Protein AF-A0A485C1E2-F1 (afdb_monomer)

Secondary structure (DSSP, 8-state):
---TT--HHHHHHHTT--HHHHHHHHHHTTS-HHHHTTSS-GGG--HHHHHHHHHHHHHHHHTT--HHHHHHHHHHHHHHHHTS---

Nearest PDB structures (foldseek):
  3w2a-assembly1_A  TM=7.204E-01  e=6.604E-04  Shigella flexneri 2a
  2ntz-assembly1_A  TM=7.332E-01  e=1.464E-03  Punavirus P1
  1zx4-assembly1_A  TM=7.429E-01  e=3.448E-03  Punavirus P1
  1zx4-assembly1_B  TM=6.856E-01  e=1.801E-02  Punavirus P1
  3mkw-assembly1_B  TM=4.345E-01  e=3.124E-02  Escherichia coli K-12

Mean predicted aligned error: 7.85 Å

Foldseek 3Di:
DPPPPDDLVNVCVVVVHDSLVSLQVVLQVLADPLLCVLDPDNVPDHNVNSVVRNVVVVVCVVVVHDPVVVSVVSSVVCCVVVVPDDD

Sequence (87 aa):
MYGKNMTKEEIARAENISKAKVTRAFQAAAVPDEMIAVFPVASDLALPDYQLLLQISEDANAKNVPIGDLVDTVRERIAETGGAKGG

pLDDT: mean 84.02, std 13.71, range [34.81, 95.81]

Solvent-accessible surface area (backbone atoms only — not comparable to full-atom values): 5271 Å² total; per-residue (Å²): 128,88,58,101,82,66,50,61,66,54,49,14,63,75,69,76,42,54,51,67,56,44,51,40,54,57,41,51,73,68,30,61,64,69,64,53,64,72,45,96,53,69,84,77,57,51,65,68,51,37,53,50,51,34,51,50,52,51,53,31,53,77,68,72,43,59,66,64,64,55,44,50,56,50,50,51,52,49,52,68,67,62,68,80,80,86,128

Organism: Kluyvera cryocrescens (NCBI:txid580)

Structure (mmCIF, N/CA/C/O backbone):
data_AF-A0A485C1E2-F1
#
_entry.id   AF-A0A485C1E2-F1
#
loop_
_atom_site.group_PDB
_atom_site.id
_atom_site.type_symbol
_atom_site.label_atom_id
_atom_site.label_alt_id
_atom_site.label_comp_id
_atom_site.label_asym_id
_atom_site.label_entity_id
_atom_site.label_seq_id
_atom_site.pdbx_PDB_ins_code
_atom_site.Cartn_x
_atom_site.Cartn_y
_atom_site.Cartn_z
_atom_site.occupancy
_atom_site.B_iso_or_equiv
_atom_site.auth_seq_id
_atom_site.auth_comp_id
_atom_site.auth_asym_id
_atom_site.auth_atom_id
_atom_site.pdbx_PDB_model_num
ATOM 1 N N . MET A 1 1 ? 11.875 -20.855 0.907 1.00 51.84 1 MET A N 1
ATOM 2 C CA . MET A 1 1 ? 11.890 -19.569 1.637 1.00 51.84 1 MET A CA 1
ATOM 3 C C . MET A 1 1 ? 13.298 -19.010 1.569 1.00 51.84 1 MET A C 1
ATOM 5 O O . MET A 1 1 ? 14.197 -19.653 2.098 1.00 51.84 1 MET A O 1
ATOM 9 N N . TYR A 1 2 ? 13.506 -17.899 0.856 1.00 53.19 2 TYR A N 1
ATOM 10 C CA . TYR A 1 2 ? 14.815 -17.247 0.746 1.00 53.19 2 TYR A CA 1
ATOM 11 C C . TYR A 1 2 ? 15.332 -16.929 2.149 1.00 53.19 2 TYR A C 1
ATOM 13 O O . TYR A 1 2 ? 14.668 -16.234 2.916 1.00 53.19 2 TYR A O 1
ATOM 21 N N . GLY A 1 3 ? 16.462 -17.534 2.520 1.00 47.69 3 GLY A N 1
ATOM 22 C CA . GLY A 1 3 ? 17.042 -17.366 3.847 1.00 47.69 3 GLY A CA 1
ATOM 23 C C . GLY A 1 3 ? 17.351 -15.894 4.107 1.00 47.69 3 GLY A C 1
ATOM 24 O O . GLY A 1 3 ? 17.707 -15.170 3.179 1.00 47.69 3 GLY A O 1
ATOM 25 N N . LYS A 1 4 ? 17.254 -15.479 5.376 1.00 58.44 4 LYS A N 1
ATOM 26 C CA . LYS A 1 4 ? 17.520 -14.128 5.921 1.00 58.44 4 LYS A CA 1
ATOM 27 C C . LYS A 1 4 ? 18.843 -13.453 5.484 1.00 58.44 4 LYS A C 1
ATOM 29 O O . LYS A 1 4 ? 19.090 -12.324 5.887 1.00 58.44 4 LYS A O 1
ATOM 34 N N . ASN A 1 5 ? 19.659 -14.103 4.653 1.00 63.62 5 ASN A N 1
ATOM 35 C CA . ASN A 1 5 ? 20.981 -13.664 4.219 1.00 63.62 5 ASN A CA 1
ATOM 36 C C . ASN A 1 5 ? 21.118 -13.489 2.692 1.00 63.62 5 ASN A C 1
ATOM 38 O O . ASN A 1 5 ? 22.225 -13.228 2.237 1.00 63.62 5 ASN A O 1
ATOM 42 N N . MET A 1 6 ? 20.052 -13.640 1.894 1.00 70.62 6 MET A N 1
ATOM 43 C CA . MET A 1 6 ? 20.131 -13.365 0.451 1.00 70.62 6 MET A CA 1
ATOM 44 C C . MET A 1 6 ? 19.832 -11.894 0.154 1.00 70.62 6 MET A C 1
ATOM 46 O O . MET A 1 6 ? 18.768 -11.371 0.492 1.00 70.62 6 MET A O 1
ATOM 50 N N . THR A 1 7 ? 20.767 -11.228 -0.514 1.00 79.31 7 THR A N 1
ATOM 51 C CA . THR A 1 7 ? 20.596 -9.866 -1.029 1.00 79.31 7 THR A CA 1
ATOM 52 C C . THR A 1 7 ? 19.547 -9.826 -2.144 1.00 79.31 7 THR A C 1
ATOM 54 O O . THR A 1 7 ? 19.276 -10.823 -2.821 1.00 79.31 7 THR A O 1
ATOM 57 N N . LYS A 1 8 ? 18.964 -8.645 -2.390 1.00 77.69 8 LYS A N 1
ATOM 58 C CA . LYS A 1 8 ? 17.999 -8.447 -3.487 1.00 77.69 8 LYS A CA 1
ATOM 59 C C . LYS A 1 8 ? 18.609 -8.817 -4.849 1.00 77.69 8 LYS A C 1
ATOM 61 O O . LYS A 1 8 ? 17.893 -9.323 -5.710 1.00 77.69 8 LYS A O 1
ATOM 66 N N . GLU A 1 9 ? 19.914 -8.604 -5.039 1.00 76.12 9 GLU A N 1
ATOM 67 C CA . GLU A 1 9 ? 20.667 -9.062 -6.213 1.00 76.12 9 GLU A CA 1
ATOM 68 C C . GLU A 1 9 ? 20.735 -10.589 -6.343 1.00 76.12 9 GLU A C 1
ATOM 70 O O . GLU A 1 9 ? 20.604 -11.118 -7.445 1.00 76.12 9 GLU A O 1
ATOM 75 N N . GLU A 1 10 ? 20.958 -11.317 -5.251 1.00 80.31 10 GLU A N 1
ATOM 76 C CA . GLU A 1 10 ? 21.022 -12.784 -5.281 1.00 80.31 10 GLU A CA 1
ATOM 77 C C . GLU A 1 10 ? 19.663 -13.403 -5.584 1.00 80.31 10 GLU A C 1
ATOM 79 O O . GLU A 1 10 ? 19.592 -14.334 -6.381 1.00 80.31 10 GLU A O 1
ATOM 84 N N . ILE A 1 11 ? 18.590 -12.834 -5.036 1.00 80.69 11 ILE A N 1
ATOM 85 C CA . ILE A 1 11 ? 17.217 -13.266 -5.323 1.00 80.69 11 ILE A CA 1
ATOM 86 C C . ILE A 1 11 ? 16.862 -12.981 -6.784 1.00 80.69 11 ILE A C 1
ATOM 88 O O . ILE A 1 11 ? 16.343 -13.856 -7.464 1.00 80.69 11 ILE A O 1
ATOM 92 N N . ALA A 1 12 ? 17.205 -11.796 -7.297 1.00 83.94 12 ALA A N 1
ATOM 93 C CA . ALA A 1 12 ? 16.991 -11.441 -8.700 1.00 83.94 12 ALA A CA 1
ATOM 94 C C . ALA A 1 12 ? 17.648 -12.449 -9.656 1.00 83.94 12 ALA A C 1
ATOM 96 O O . ALA A 1 12 ? 17.028 -12.900 -10.619 1.00 83.94 12 ALA A O 1
ATOM 97 N N . ARG A 1 13 ? 18.896 -12.834 -9.359 1.00 79.62 13 ARG A N 1
ATOM 98 C CA . ARG A 1 13 ? 19.643 -13.827 -10.142 1.00 79.62 13 ARG A CA 1
ATOM 99 C C . ARG A 1 13 ? 19.059 -15.234 -10.014 1.00 79.62 13 ARG A C 1
ATOM 101 O O . ARG A 1 13 ? 18.954 -15.911 -11.028 1.00 79.62 13 ARG A O 1
ATOM 108 N N . ALA A 1 14 ? 18.687 -15.659 -8.806 1.00 81.81 14 ALA A N 1
ATOM 109 C CA . ALA A 1 14 ? 18.122 -16.987 -8.562 1.00 81.81 14 ALA A CA 1
ATOM 110 C C . ALA A 1 14 ? 16.762 -17.178 -9.253 1.00 81.81 14 ALA A C 1
ATOM 112 O O . ALA A 1 14 ? 16.515 -18.221 -9.848 1.00 81.81 14 ALA A O 1
ATOM 113 N N . GLU A 1 15 ? 15.924 -16.144 -9.227 1.00 80.56 15 GLU A N 1
ATOM 114 C CA . GLU A 1 15 ? 14.554 -16.175 -9.748 1.00 80.56 15 GLU A CA 1
ATOM 115 C C . GLU A 1 15 ? 14.444 -15.709 -11.207 1.00 80.56 15 GLU A C 1
ATOM 117 O O . GLU A 1 15 ? 13.349 -15.651 -11.762 1.00 80.56 15 GLU A O 1
ATOM 122 N N . ASN A 1 16 ? 15.566 -15.343 -11.839 1.00 83.69 16 ASN A N 1
ATOM 123 C CA . ASN A 1 16 ? 15.612 -14.764 -13.185 1.00 83.69 16 ASN A CA 1
ATOM 124 C C . ASN A 1 16 ? 14.652 -13.562 -13.366 1.00 83.69 16 ASN A C 1
ATOM 126 O O . ASN A 1 16 ? 14.005 -13.381 -14.401 1.00 83.69 16 ASN A O 1
ATOM 130 N N . ILE A 1 17 ? 14.550 -12.723 -12.336 1.00 85.12 17 ILE A N 1
ATOM 131 C CA . ILE A 1 17 ? 13.726 -11.509 -12.312 1.00 85.12 17 ILE A CA 1
ATOM 132 C C . ILE A 1 17 ? 14.608 -10.290 -12.065 1.00 85.12 17 ILE A C 1
ATOM 134 O O . ILE A 1 17 ? 15.659 -10.366 -11.440 1.00 85.12 17 ILE A O 1
ATOM 138 N N . SER A 1 18 ? 14.185 -9.118 -12.537 1.00 85.06 18 SER A N 1
ATOM 139 C CA . SER A 1 18 ? 14.972 -7.903 -12.328 1.00 85.06 18 SER A CA 1
ATOM 140 C C . SER A 1 18 ? 15.009 -7.500 -10.848 1.00 85.06 18 SER A C 1
ATOM 142 O O . SER A 1 18 ? 14.027 -7.649 -10.117 1.00 85.06 18 SER A O 1
ATOM 144 N N . LYS A 1 19 ? 16.113 -6.879 -10.413 1.00 83.06 19 LYS A N 1
ATOM 145 C CA . LYS A 1 19 ? 16.246 -6.289 -9.065 1.00 83.06 19 LYS A CA 1
ATOM 146 C C . LYS A 1 19 ? 15.088 -5.338 -8.722 1.00 83.06 19 LYS A C 1
ATOM 148 O O . LYS A 1 19 ? 14.659 -5.271 -7.570 1.00 83.06 19 LYS A O 1
ATOM 153 N N . ALA A 1 20 ? 14.560 -4.625 -9.719 1.00 83.25 20 ALA A N 1
ATOM 154 C CA . ALA A 1 20 ? 13.396 -3.756 -9.564 1.00 83.25 20 ALA A CA 1
ATOM 155 C C . ALA A 1 20 ? 12.126 -4.544 -9.193 1.00 83.25 20 ALA A C 1
ATOM 157 O O . ALA A 1 20 ? 11.426 -4.152 -8.262 1.00 83.25 20 ALA A O 1
ATOM 158 N N . LYS A 1 21 ? 11.869 -5.689 -9.845 1.00 82.69 21 LYS A N 1
ATOM 159 C CA . LYS A 1 21 ? 10.753 -6.585 -9.494 1.00 82.69 21 LYS A CA 1
ATOM 160 C C . LYS A 1 21 ? 10.907 -7.165 -8.091 1.00 82.69 21 LYS A C 1
ATOM 162 O O . LYS A 1 21 ? 9.945 -7.146 -7.335 1.00 82.69 21 LYS A O 1
ATOM 167 N N . VAL A 1 22 ? 12.115 -7.591 -7.717 1.00 86.31 22 VAL A N 1
ATOM 168 C CA . VAL A 1 22 ? 12.411 -8.068 -6.353 1.00 86.31 22 VAL A CA 1
ATOM 169 C C . VAL A 1 22 ? 12.123 -6.978 -5.325 1.00 86.31 22 VAL A C 1
ATOM 171 O O . VAL A 1 22 ? 11.441 -7.211 -4.334 1.00 86.31 22 VAL A O 1
ATOM 174 N N . THR A 1 23 ? 12.603 -5.761 -5.579 1.00 85.62 23 THR A N 1
ATOM 175 C CA . THR A 1 23 ? 12.397 -4.623 -4.677 1.00 85.62 23 THR A CA 1
ATOM 176 C C . THR A 1 23 ? 10.916 -4.303 -4.520 1.00 85.62 23 THR A C 1
ATOM 178 O O . THR A 1 23 ? 10.465 -4.113 -3.395 1.00 85.62 23 THR A O 1
ATOM 181 N N . ARG A 1 24 ? 10.157 -4.306 -5.621 1.00 85.50 24 ARG A N 1
ATOM 182 C CA . ARG A 1 24 ? 8.707 -4.107 -5.592 1.00 85.50 24 ARG A CA 1
ATOM 183 C C . ARG A 1 24 ? 7.996 -5.207 -4.806 1.00 85.50 24 ARG A C 1
ATOM 185 O O . ARG A 1 24 ? 7.157 -4.881 -3.984 1.00 85.50 24 ARG A O 1
ATOM 192 N N . ALA A 1 25 ? 8.358 -6.474 -5.003 1.00 85.88 25 ALA A N 1
ATOM 193 C CA . ALA A 1 25 ? 7.754 -7.592 -4.279 1.00 85.88 25 ALA A CA 1
ATOM 194 C C . ALA A 1 25 ? 7.989 -7.497 -2.763 1.00 85.88 25 ALA A C 1
ATOM 196 O O . ALA A 1 25 ? 7.059 -7.679 -1.986 1.00 85.88 25 ALA A O 1
ATOM 197 N N . PHE A 1 26 ? 9.207 -7.143 -2.338 1.00 86.69 26 PHE A N 1
ATOM 198 C CA . PHE A 1 26 ? 9.506 -6.949 -0.917 1.00 86.69 26 PHE A CA 1
ATOM 199 C C . PHE A 1 26 ? 8.782 -5.751 -0.307 1.00 86.69 26 PHE A C 1
ATOM 201 O O . PHE A 1 26 ? 8.347 -5.845 0.833 1.00 86.69 26 PHE A O 1
ATOM 208 N N . GLN A 1 27 ? 8.652 -4.642 -1.042 1.00 88.12 27 GLN A N 1
ATOM 209 C CA . GLN A 1 27 ? 7.897 -3.491 -0.543 1.00 88.12 27 GLN A CA 1
ATOM 210 C C . GLN A 1 27 ? 6.401 -3.788 -0.477 1.00 88.12 27 GLN A C 1
ATOM 212 O O . GLN A 1 27 ? 5.773 -3.484 0.526 1.00 88.12 27 GLN A O 1
ATOM 217 N N . ALA A 1 28 ? 5.843 -4.443 -1.497 1.00 87.25 28 ALA A N 1
ATOM 218 C CA . ALA A 1 28 ? 4.448 -4.869 -1.485 1.00 87.25 28 ALA A CA 1
ATOM 219 C C . ALA A 1 28 ? 4.143 -5.776 -0.284 1.00 87.25 28 ALA A C 1
ATOM 221 O O . ALA A 1 28 ? 3.128 -5.584 0.367 1.00 87.25 28 ALA A O 1
ATOM 222 N N . ALA A 1 29 ? 5.056 -6.691 0.058 1.00 88.44 29 ALA A N 1
ATOM 223 C CA . ALA A 1 29 ? 4.922 -7.567 1.221 1.00 88.44 29 ALA A CA 1
ATOM 224 C C . ALA A 1 29 ? 5.065 -6.853 2.583 1.00 88.44 29 ALA A C 1
ATOM 226 O O . ALA A 1 29 ? 4.754 -7.453 3.608 1.00 88.44 29 ALA A O 1
ATOM 227 N N . ALA A 1 30 ? 5.577 -5.618 2.615 1.00 89.75 30 ALA A N 1
ATOM 228 C CA . ALA A 1 30 ? 5.678 -4.816 3.835 1.00 89.75 30 ALA A CA 1
ATOM 229 C C . ALA A 1 30 ? 4.410 -3.986 4.101 1.00 89.75 30 ALA A C 1
ATOM 231 O O . ALA A 1 30 ? 4.193 -3.553 5.230 1.00 89.75 30 ALA A O 1
ATOM 232 N N . VAL A 1 31 ? 3.587 -3.759 3.074 1.00 92.62 31 VAL A N 1
ATOM 233 C CA . VAL A 1 31 ? 2.323 -3.025 3.185 1.00 92.62 31 VAL A CA 1
ATOM 234 C C . VAL A 1 31 ? 1.214 -3.991 3.625 1.00 92.62 31 VAL A C 1
ATOM 236 O O . VAL A 1 31 ? 1.158 -5.106 3.107 1.00 92.62 31 VAL A O 1
ATOM 239 N N . PRO A 1 32 ? 0.303 -3.592 4.532 1.00 93.06 32 PRO A N 1
ATOM 240 C CA . PRO A 1 32 ? -0.860 -4.406 4.879 1.00 93.06 32 PRO A CA 1
ATOM 241 C C . PRO A 1 32 ? -1.719 -4.756 3.655 1.00 93.06 32 PRO A C 1
ATOM 243 O O . PRO A 1 32 ? -2.068 -3.875 2.863 1.00 93.06 32 PRO A O 1
ATOM 246 N N . ASP A 1 33 ? -2.126 -6.023 3.539 1.00 91.31 33 ASP A N 1
ATOM 247 C CA . ASP A 1 33 ? -2.936 -6.515 2.413 1.00 91.31 33 ASP A CA 1
ATOM 248 C C . ASP A 1 33 ? -4.239 -5.716 2.233 1.00 91.31 33 ASP A C 1
ATOM 250 O O . ASP A 1 33 ? -4.662 -5.450 1.109 1.00 91.31 33 ASP A O 1
ATOM 254 N N . GLU A 1 34 ? -4.846 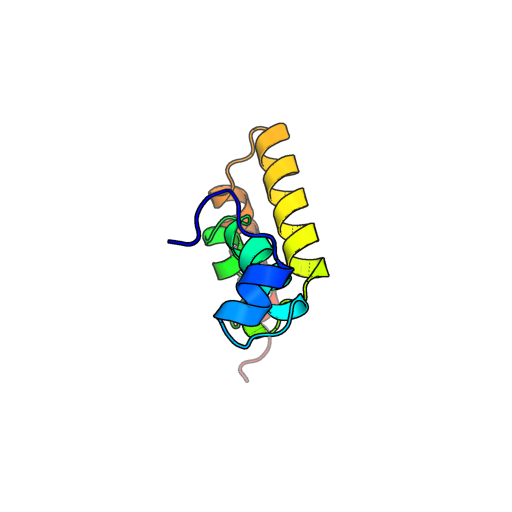-5.262 3.335 1.00 91.69 34 GLU A N 1
ATOM 255 C CA . GLU A 1 34 ? -6.065 -4.443 3.338 1.00 91.69 34 GLU A CA 1
ATOM 256 C C . GLU A 1 34 ? -5.895 -3.122 2.575 1.00 91.69 34 GLU A C 1
ATOM 258 O O . GLU A 1 34 ? -6.804 -2.704 1.857 1.00 91.69 34 GLU A O 1
ATOM 263 N N . MET A 1 35 ? -4.718 -2.495 2.670 1.00 93.31 35 MET A N 1
ATOM 264 C CA . MET A 1 35 ? -4.411 -1.252 1.959 1.00 93.31 35 MET A CA 1
ATOM 265 C C . MET A 1 35 ? -4.174 -1.499 0.469 1.00 93.31 35 MET A C 1
ATOM 267 O O . MET A 1 35 ? -4.593 -0.697 -0.364 1.00 93.31 35 MET A O 1
ATOM 271 N N . ILE A 1 36 ? -3.543 -2.623 0.114 1.00 91.81 36 ILE A N 1
ATOM 272 C CA . ILE A 1 36 ? -3.366 -3.024 -1.289 1.00 91.81 36 ILE A CA 1
ATOM 273 C C . ILE A 1 36 ? -4.717 -3.362 -1.930 1.00 91.81 36 ILE A C 1
ATOM 275 O O . ILE A 1 36 ? -4.959 -2.994 -3.078 1.00 91.81 36 ILE A O 1
ATOM 279 N N . ALA A 1 37 ? -5.619 -3.997 -1.180 1.00 90.88 37 ALA A N 1
ATOM 280 C CA . ALA A 1 37 ? -6.946 -4.401 -1.638 1.00 90.88 37 ALA A CA 1
ATOM 281 C C . ALA A 1 37 ? -7.900 -3.228 -1.938 1.00 90.88 37 ALA A C 1
ATOM 283 O O . ALA A 1 37 ? -8.997 -3.453 -2.447 1.00 90.88 37 ALA A O 1
ATOM 284 N N . VAL A 1 38 ? -7.521 -1.984 -1.625 1.00 91.25 38 VAL A N 1
ATOM 285 C CA . VAL A 1 38 ? -8.248 -0.783 -2.076 1.00 91.25 38 VAL A CA 1
ATOM 286 C C . VAL A 1 38 ? -8.089 -0.579 -3.586 1.00 91.25 38 VAL A C 1
ATOM 288 O O . VAL A 1 38 ? -8.980 -0.036 -4.237 1.00 91.25 38 VAL A O 1
ATOM 291 N N . PHE A 1 39 ? -6.974 -1.033 -4.159 1.00 90.75 39 PHE A N 1
ATOM 292 C CA . PHE A 1 39 ? -6.693 -0.890 -5.580 1.00 90.75 39 PHE A CA 1
ATOM 293 C C . PHE A 1 39 ? -7.243 -2.096 -6.354 1.00 90.75 39 PHE A C 1
ATOM 295 O O . PHE A 1 39 ? -6.954 -3.238 -5.996 1.00 90.75 39 PHE A O 1
ATOM 302 N N . PRO A 1 40 ? -7.982 -1.880 -7.458 1.00 87.75 40 PRO A N 1
ATOM 303 C CA . PRO A 1 40 ? -8.555 -2.977 -8.241 1.00 87.75 40 PRO A CA 1
ATOM 304 C C . PRO A 1 40 ? -7.480 -3.824 -8.934 1.00 87.75 40 PRO A C 1
ATOM 306 O O . PRO A 1 40 ? -7.679 -5.012 -9.179 1.00 87.75 40 PRO A O 1
ATOM 309 N N . VAL A 1 41 ? -6.334 -3.215 -9.256 1.00 88.69 41 VAL A N 1
ATOM 310 C CA . VAL A 1 41 ? -5.222 -3.859 -9.951 1.00 88.69 41 VAL A CA 1
ATOM 311 C C . VAL A 1 41 ? -3.919 -3.496 -9.245 1.00 88.69 41 VAL A C 1
ATOM 313 O O . VAL A 1 41 ? -3.351 -2.428 -9.450 1.00 88.69 41 VAL A O 1
ATOM 316 N N . ALA A 1 42 ? -3.380 -4.423 -8.451 1.00 83.19 42 ALA A N 1
ATOM 317 C CA . ALA A 1 42 ? -2.100 -4.218 -7.764 1.00 83.19 42 ALA A CA 1
ATOM 318 C C . ALA A 1 42 ? -0.925 -3.980 -8.734 1.00 83.19 42 ALA A C 1
ATOM 320 O O . ALA A 1 42 ? 0.093 -3.408 -8.349 1.00 83.19 42 ALA A O 1
ATOM 321 N N . SER A 1 43 ? -1.059 -4.407 -9.997 1.00 83.12 43 SER A N 1
ATOM 322 C CA . SER A 1 43 ? -0.042 -4.189 -11.032 1.00 83.12 43 SER A CA 1
ATOM 323 C C . SER A 1 43 ? 0.140 -2.713 -11.400 1.00 83.12 43 SER A C 1
ATOM 325 O O . SER A 1 43 ? 1.256 -2.361 -11.791 1.00 83.12 43 SER A O 1
ATOM 327 N N . ASP A 1 44 ? -0.874 -1.871 -11.184 1.00 87.31 44 ASP A N 1
ATOM 328 C CA . ASP A 1 44 ? -0.837 -0.431 -11.480 1.00 87.31 44 ASP A CA 1
ATOM 329 C C . ASP A 1 44 ? -0.007 0.362 -10.465 1.00 87.31 44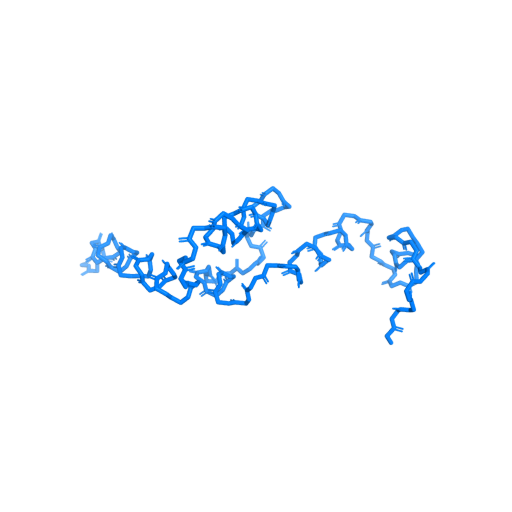 ASP A C 1
ATOM 331 O O . ASP A 1 44 ? 0.473 1.450 -10.773 1.00 87.31 44 ASP A O 1
ATOM 335 N N . LEU A 1 45 ? 0.225 -0.203 -9.277 1.00 89.25 45 LEU A N 1
ATOM 336 C CA . LEU A 1 45 ? 1.048 0.417 -8.244 1.00 89.25 45 LEU A CA 1
ATOM 337 C C . LEU A 1 45 ? 2.528 0.395 -8.640 1.00 89.25 45 LEU A C 1
ATOM 339 O O . LEU A 1 45 ? 3.146 -0.663 -8.798 1.00 89.25 45 LEU A O 1
ATOM 343 N N . ALA A 1 46 ? 3.140 1.562 -8.758 1.00 90.31 46 ALA A N 1
ATOM 344 C CA . ALA A 1 46 ? 4.575 1.697 -8.912 1.00 90.31 46 ALA A CA 1
ATOM 345 C C . ALA A 1 46 ? 5.290 1.569 -7.555 1.00 90.31 46 ALA A C 1
ATOM 347 O O . ALA A 1 46 ? 4.690 1.574 -6.483 1.00 90.31 46 ALA A O 1
ATOM 348 N N . LEU A 1 47 ? 6.621 1.450 -7.588 1.00 87.75 47 LEU A N 1
ATOM 349 C CA . LEU A 1 47 ? 7.427 1.358 -6.367 1.00 87.75 47 LEU A CA 1
ATOM 350 C C . LEU A 1 47 ? 7.197 2.530 -5.383 1.00 87.75 47 LEU A C 1
ATOM 352 O O . LEU A 1 47 ? 7.076 2.242 -4.192 1.00 87.75 47 LEU A O 1
ATOM 356 N N . PRO A 1 48 ? 7.106 3.802 -5.830 1.00 92.56 48 PRO A N 1
ATOM 357 C CA . PRO A 1 48 ? 6.812 4.919 -4.933 1.00 92.56 48 PRO A CA 1
ATOM 358 C C . PRO A 1 4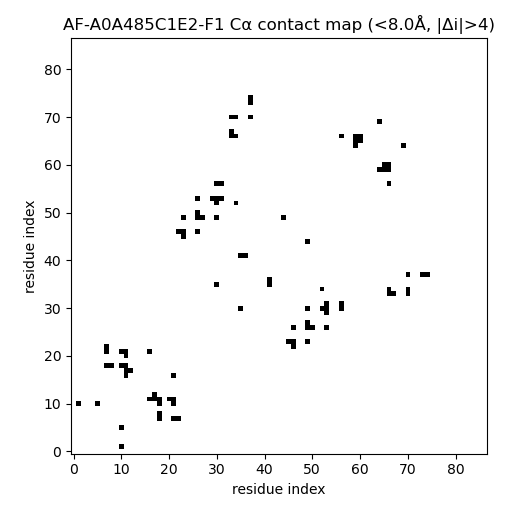8 ? 5.455 4.792 -4.234 1.00 92.56 48 PRO 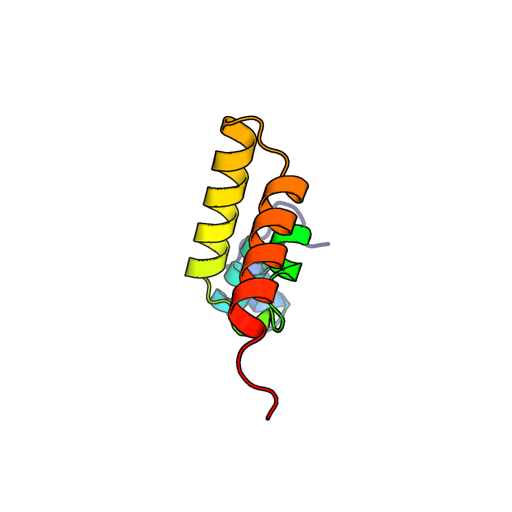A C 1
ATOM 360 O O . PRO A 1 48 ? 5.337 5.196 -3.083 1.00 92.56 48 PRO A O 1
ATOM 363 N N . ASP A 1 49 ? 4.461 4.177 -4.883 1.00 93.38 49 ASP A N 1
ATOM 364 C CA . ASP A 1 49 ? 3.131 3.997 -4.296 1.00 93.38 49 ASP A CA 1
ATOM 365 C C . ASP A 1 49 ? 3.182 3.026 -3.114 1.00 93.38 49 ASP A C 1
ATOM 367 O O . ASP A 1 49 ? 2.629 3.311 -2.057 1.00 93.38 49 ASP A O 1
ATOM 371 N N . TYR A 1 50 ? 3.930 1.922 -3.228 1.00 93.31 50 TYR A N 1
ATOM 372 C CA . TYR A 1 50 ? 4.143 1.019 -2.089 1.00 93.31 50 TYR A CA 1
ATOM 373 C C . TYR A 1 50 ? 4.900 1.689 -0.941 1.00 93.31 50 TYR A C 1
ATOM 375 O O . TYR A 1 50 ? 4.599 1.422 0.218 1.00 93.31 50 TYR A O 1
ATOM 383 N N . GLN A 1 51 ? 5.872 2.559 -1.241 1.00 92.25 51 GLN A N 1
ATOM 384 C CA . GLN A 1 51 ? 6.582 3.308 -0.200 1.00 92.25 51 GLN A CA 1
ATOM 385 C C . GLN A 1 51 ? 5.639 4.268 0.524 1.00 92.25 51 GLN A C 1
ATOM 387 O O . GLN A 1 51 ? 5.646 4.312 1.749 1.00 92.25 51 GLN A O 1
ATOM 392 N N . LEU A 1 52 ? 4.792 4.976 -0.221 1.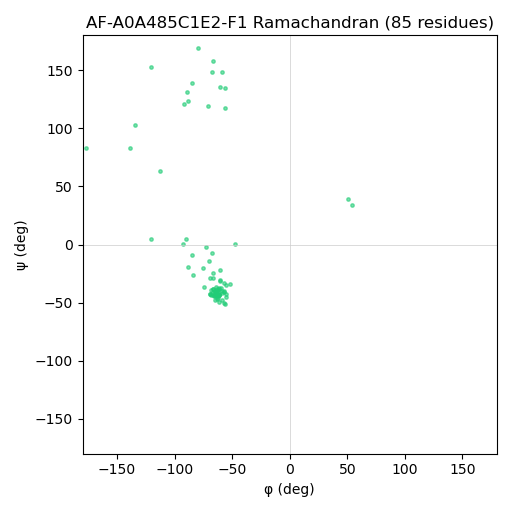00 94.88 52 LEU A N 1
ATOM 393 C CA . LEU A 1 52 ? 3.789 5.861 0.352 1.00 94.88 52 LEU A CA 1
ATOM 394 C C . LEU A 1 52 ? 2.777 5.088 1.209 1.00 94.88 52 LEU A C 1
ATOM 396 O O . LEU A 1 52 ? 2.490 5.501 2.327 1.00 94.88 52 LEU A O 1
ATOM 400 N N . LEU A 1 53 ? 2.260 3.956 0.722 1.00 94.62 53 LEU A N 1
ATOM 401 C CA . LEU A 1 53 ? 1.324 3.118 1.478 1.00 94.62 53 LEU A CA 1
ATOM 402 C C . LEU A 1 53 ? 1.958 2.573 2.762 1.00 94.62 53 LEU A C 1
ATOM 404 O O . LEU A 1 53 ? 1.305 2.569 3.804 1.00 94.62 53 LEU A O 1
ATOM 408 N N . LEU A 1 54 ? 3.233 2.179 2.713 1.00 94.00 54 LEU A N 1
ATOM 409 C CA . LEU A 1 54 ? 3.974 1.773 3.904 1.00 94.00 54 LEU A CA 1
ATOM 410 C C . LEU A 1 54 ? 4.067 2.928 4.909 1.00 94.00 54 LEU A C 1
ATOM 412 O O . LEU A 1 54 ? 3.687 2.746 6.063 1.00 94.00 54 LEU A O 1
ATOM 416 N N . GLN A 1 55 ? 4.464 4.122 4.464 1.00 95.00 55 GLN A N 1
ATOM 417 C CA . GLN A 1 55 ? 4.536 5.306 5.328 1.00 95.00 55 GLN A CA 1
ATOM 418 C C . GLN A 1 55 ? 3.176 5.650 5.950 1.00 95.00 55 GLN A C 1
ATOM 420 O O . GLN A 1 55 ? 3.098 5.940 7.139 1.00 95.00 55 GLN A O 1
ATOM 425 N N . ILE A 1 56 ? 2.088 5.566 5.179 1.00 95.25 56 ILE A N 1
ATOM 426 C CA . ILE A 1 56 ? 0.727 5.785 5.690 1.00 95.25 56 ILE A CA 1
ATOM 427 C C . ILE A 1 56 ? 0.377 4.745 6.762 1.00 95.25 56 ILE A C 1
ATOM 429 O O . ILE A 1 56 ? -0.223 5.101 7.776 1.00 95.25 56 ILE A O 1
ATOM 433 N N . SER A 1 57 ? 0.755 3.478 6.565 1.00 93.44 57 SER A N 1
ATOM 434 C CA . SER A 1 57 ? 0.505 2.420 7.550 1.00 93.44 57 SER A CA 1
ATOM 435 C C . SER A 1 57 ? 1.274 2.648 8.857 1.00 93.44 57 SER A C 1
ATOM 437 O O . SER A 1 57 ? 0.719 2.480 9.944 1.00 93.44 57 SER A O 1
ATOM 439 N N . GLU A 1 58 ? 2.524 3.108 8.761 1.00 94.19 58 GLU A N 1
ATOM 440 C CA . GLU A 1 58 ? 3.366 3.453 9.907 1.00 94.19 58 GLU A CA 1
ATOM 441 C C . GLU A 1 58 ? 2.806 4.671 10.655 1.00 94.19 58 GLU A C 1
ATOM 443 O O . GLU A 1 58 ? 2.691 4.643 11.882 1.00 94.19 58 GLU A O 1
ATOM 448 N N . ASP A 1 59 ? 2.377 5.704 9.926 1.00 95.81 59 ASP A N 1
ATOM 449 C CA . ASP A 1 59 ? 1.760 6.911 10.480 1.00 95.81 59 ASP A CA 1
ATOM 450 C C . ASP A 1 59 ? 0.423 6.617 11.174 1.00 95.81 59 ASP A C 1
ATOM 452 O O . ASP A 1 59 ? 0.137 7.176 12.237 1.00 95.81 59 ASP A O 1
ATOM 456 N N . ALA A 1 60 ? -0.409 5.753 10.586 1.00 93.38 60 ALA A N 1
ATOM 457 C CA . ALA A 1 60 ? -1.672 5.324 11.180 1.00 93.38 60 ALA A CA 1
ATOM 458 C C . ALA A 1 60 ? -1.422 4.578 12.494 1.00 93.38 60 ALA A C 1
ATOM 460 O O . ALA A 1 60 ? -2.009 4.922 13.522 1.00 93.38 60 ALA A O 1
ATOM 461 N N . ASN A 1 61 ? -0.469 3.643 12.494 1.00 92.69 61 ASN A N 1
ATOM 462 C CA . ASN A 1 61 ? -0.064 2.922 13.694 1.00 92.69 61 ASN A CA 1
ATOM 463 C C . ASN A 1 61 ? 0.496 3.869 14.773 1.00 92.69 61 ASN A C 1
ATOM 465 O O . ASN A 1 61 ? 0.107 3.779 15.937 1.00 92.69 61 ASN A O 1
ATOM 469 N N . ALA A 1 62 ? 1.334 4.842 14.397 1.00 95.69 62 ALA A N 1
ATOM 470 C CA . ALA A 1 62 ? 1.858 5.854 15.319 1.00 95.69 62 ALA A CA 1
ATOM 471 C C . ALA A 1 62 ? 0.748 6.711 15.958 1.00 95.69 62 ALA A C 1
ATOM 473 O O . ALA A 1 62 ? 0.874 7.152 17.102 1.00 95.69 62 ALA A O 1
ATOM 474 N N . LYS A 1 63 ? -0.359 6.922 15.239 1.00 95.00 63 LYS A N 1
ATOM 475 C CA . LYS A 1 63 ? -1.545 7.651 15.712 1.00 95.00 63 LYS A CA 1
ATOM 476 C C . LYS A 1 63 ? -2.588 6.754 16.386 1.00 95.00 63 LYS A C 1
ATOM 478 O O . LYS A 1 63 ? -3.632 7.266 16.775 1.00 95.00 63 LYS A O 1
ATOM 483 N N . ASN A 1 64 ? -2.309 5.458 16.564 1.00 94.00 64 ASN A N 1
ATOM 484 C CA . ASN A 1 64 ? -3.261 4.452 17.055 1.00 94.00 64 ASN A CA 1
ATOM 485 C C . ASN A 1 64 ? -4.568 4.411 16.239 1.00 94.00 64 ASN A C 1
ATOM 487 O O . ASN A 1 64 ? -5.643 4.171 16.785 1.00 94.00 64 ASN A O 1
ATOM 491 N N . VAL A 1 65 ? -4.477 4.663 14.933 1.00 93.81 65 VAL A N 1
ATOM 492 C CA . VAL A 1 65 ? -5.595 4.542 13.996 1.00 93.81 65 VAL A CA 1
ATOM 493 C C . VAL A 1 65 ? -5.581 3.125 13.416 1.00 93.81 65 VAL A C 1
ATOM 495 O O . VAL A 1 65 ? -4.580 2.746 12.798 1.00 93.81 65 VAL A O 1
AT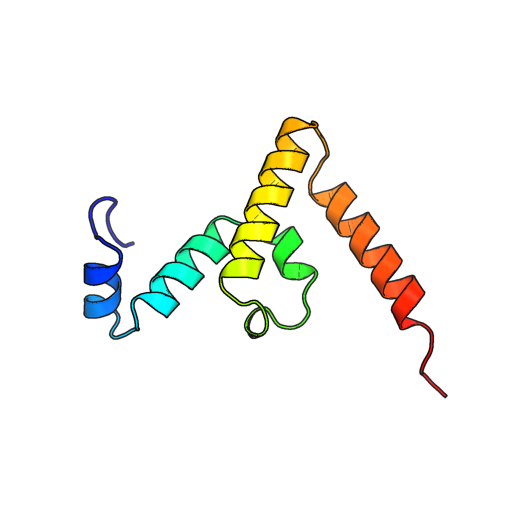OM 498 N N . PRO A 1 66 ? -6.655 2.334 13.586 1.00 94.06 66 PRO A N 1
ATOM 499 C CA . PRO A 1 66 ? -6.764 1.024 12.960 1.00 94.06 66 PRO A CA 1
ATOM 500 C C . PRO A 1 66 ? -6.715 1.130 11.431 1.00 94.06 66 PRO A C 1
ATOM 502 O O . PRO A 1 66 ? -7.382 1.972 10.831 1.00 94.06 66 PRO A O 1
ATOM 505 N N . ILE A 1 67 ? -5.938 0.253 10.790 1.00 93.12 67 ILE A N 1
ATOM 506 C CA . ILE A 1 67 ? -5.822 0.224 9.323 1.00 93.12 67 ILE A CA 1
ATOM 507 C C . ILE A 1 67 ? -7.175 -0.069 8.663 1.00 93.12 67 ILE A C 1
ATOM 509 O O . ILE A 1 67 ? -7.483 0.551 7.648 1.00 93.12 67 ILE A O 1
ATOM 513 N N . GLY A 1 68 ? -7.996 -0.936 9.267 1.00 92.62 68 GLY A N 1
ATOM 514 C CA . GLY A 1 68 ? -9.352 -1.233 8.793 1.00 92.62 68 GLY A CA 1
ATOM 515 C C . GLY A 1 68 ? -10.217 0.025 8.678 1.00 92.62 68 GLY A C 1
ATOM 516 O O . GLY A 1 68 ? -10.722 0.315 7.599 1.00 92.62 68 GLY A O 1
ATOM 517 N N . ASP A 1 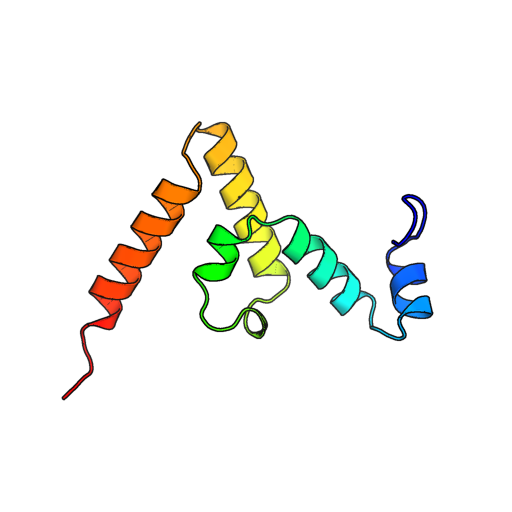69 ? -10.278 0.844 9.735 1.00 93.06 69 ASP A N 1
ATOM 518 C CA . ASP A 1 69 ? -11.062 2.090 9.751 1.00 93.06 69 ASP A CA 1
ATOM 519 C C . ASP A 1 69 ? -10.615 3.070 8.651 1.00 93.06 69 ASP A C 1
ATOM 521 O O . ASP A 1 69 ? -11.434 3.723 7.993 1.00 93.06 69 ASP A O 1
ATOM 525 N N . LEU A 1 70 ? -9.299 3.171 8.427 1.00 92.44 70 LEU A N 1
ATOM 526 C CA . LEU A 1 70 ? -8.733 4.002 7.365 1.00 92.44 70 LEU A CA 1
ATOM 527 C C . LEU A 1 70 ? -9.141 3.482 5.979 1.00 92.44 70 LEU A C 1
ATOM 529 O O . LEU A 1 70 ? -9.564 4.263 5.125 1.00 92.44 70 LEU A O 1
ATOM 533 N N . VAL A 1 71 ? -9.003 2.175 5.754 1.00 93.94 71 VAL A N 1
ATOM 534 C CA . VAL A 1 71 ? -9.335 1.509 4.489 1.00 93.94 71 VAL A CA 1
ATOM 535 C C . VAL A 1 71 ? -10.825 1.631 4.180 1.00 93.94 71 VAL A C 1
ATOM 537 O O . VAL A 1 71 ? -11.177 1.965 3.047 1.00 93.94 71 VAL A O 1
ATOM 540 N N . ASP A 1 72 ? -11.691 1.432 5.168 1.00 93.88 72 ASP A N 1
ATOM 541 C CA . ASP A 1 72 ? -13.139 1.547 5.006 1.00 93.88 72 ASP A CA 1
ATOM 542 C C . ASP A 1 72 ? -13.549 2.983 4.666 1.00 93.88 72 ASP A C 1
ATOM 544 O O . ASP A 1 72 ? -14.258 3.197 3.683 1.00 93.88 72 ASP A O 1
ATOM 548 N N . THR A 1 73 ? -12.981 3.981 5.353 1.00 92.94 73 THR A N 1
ATOM 549 C CA . THR A 1 73 ? -13.202 5.402 5.023 1.00 92.94 73 THR A CA 1
ATOM 550 C C . THR A 1 73 ? -12.809 5.721 3.574 1.00 92.94 73 THR A C 1
ATOM 552 O O . THR A 1 73 ? -13.480 6.490 2.880 1.00 92.94 73 THR A O 1
ATOM 555 N N . VAL A 1 74 ? -11.699 5.157 3.085 1.00 92.69 74 VAL A N 1
ATOM 556 C CA . VAL A 1 74 ? -11.256 5.358 1.697 1.00 92.69 74 VAL A CA 1
ATOM 557 C C . VAL A 1 74 ? -12.198 4.659 0.715 1.00 92.69 74 VAL A C 1
ATOM 559 O O . VAL A 1 74 ? -12.552 5.252 -0.306 1.00 92.69 74 VAL A O 1
ATOM 562 N N . ARG A 1 75 ? -12.636 3.432 1.015 1.00 91.44 75 ARG A N 1
ATOM 563 C CA . ARG A 1 75 ? -13.585 2.674 0.183 1.00 91.44 75 ARG A CA 1
ATOM 564 C C . ARG A 1 75 ? -14.928 3.379 0.055 1.00 91.44 75 ARG A C 1
ATOM 566 O O . ARG A 1 75 ? -15.443 3.469 -1.059 1.00 91.44 75 ARG A O 1
ATOM 573 N N . GLU A 1 76 ? -15.457 3.913 1.152 1.00 92.62 76 GLU A N 1
ATOM 574 C CA . GLU A 1 76 ? -16.683 4.716 1.152 1.00 92.62 76 GLU A CA 1
ATOM 575 C C . GLU A 1 76 ? -16.542 5.918 0.215 1.00 92.62 76 GLU A C 1
ATOM 577 O O . GLU A 1 76 ? -17.334 6.069 -0.714 1.00 92.62 76 GLU A O 1
ATOM 582 N N . ARG A 1 77 ? -15.459 6.692 0.343 1.00 90.88 77 ARG A N 1
ATOM 583 C CA . ARG A 1 77 ? -15.210 7.853 -0.531 1.00 90.88 77 ARG A CA 1
ATOM 584 C C . ARG A 1 77 ? -15.064 7.485 -2.004 1.00 90.88 77 ARG A C 1
ATOM 586 O O . ARG A 1 77 ? -15.527 8.229 -2.871 1.00 90.88 77 ARG A O 1
ATOM 593 N N . ILE A 1 78 ? -14.411 6.363 -2.311 1.00 89.38 78 ILE A N 1
ATOM 594 C CA . ILE A 1 78 ? -14.309 5.859 -3.687 1.00 89.38 78 ILE A CA 1
ATOM 595 C C . ILE A 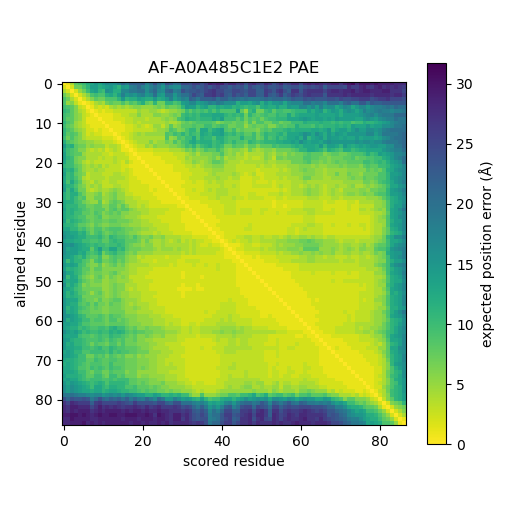1 78 ? -15.702 5.511 -4.220 1.00 89.38 78 ILE A C 1
ATOM 597 O O . ILE A 1 78 ? -16.010 5.868 -5.355 1.00 89.38 78 ILE A O 1
ATOM 601 N N . ALA A 1 79 ? -16.555 4.872 -3.416 1.00 87.38 79 ALA A N 1
ATOM 602 C CA . ALA A 1 79 ? -17.926 4.547 -3.801 1.00 87.38 79 ALA A CA 1
ATOM 603 C C . ALA A 1 79 ? -18.784 5.808 -4.018 1.00 87.38 79 ALA A C 1
ATOM 605 O O . ALA A 1 79 ? -19.500 5.898 -5.017 1.00 87.38 79 ALA A O 1
ATOM 606 N N . GLU A 1 80 ? 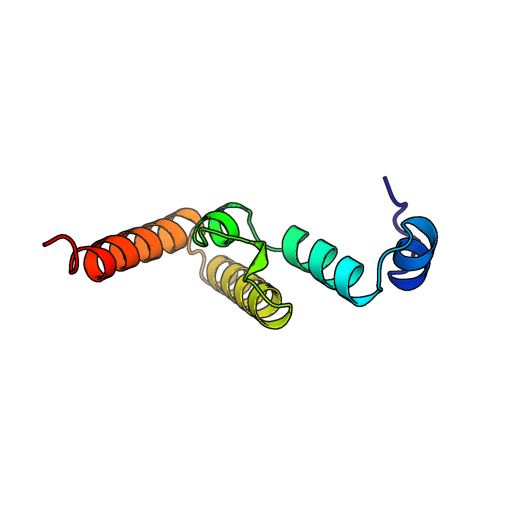-18.655 6.813 -3.149 1.00 85.31 80 GLU A N 1
ATOM 607 C CA . GLU A 1 80 ? -19.338 8.108 -3.277 1.00 85.31 80 GLU A CA 1
ATOM 608 C C . GLU A 1 80 ? -18.899 8.876 -4.532 1.00 85.31 80 GLU A C 1
ATOM 610 O O . GLU A 1 80 ? -19.718 9.488 -5.217 1.00 85.31 80 GLU A O 1
ATOM 615 N N . THR A 1 81 ? -17.611 8.810 -4.877 1.00 73.62 81 THR A N 1
ATOM 616 C CA . THR A 1 81 ? -17.050 9.514 -6.043 1.00 73.62 81 THR A CA 1
ATOM 617 C C . THR A 1 81 ? -17.242 8.724 -7.349 1.00 73.62 81 THR A C 1
ATOM 619 O O . THR A 1 81 ? -17.325 9.308 -8.429 1.00 73.62 81 THR A O 1
ATOM 622 N N . GLY A 1 82 ? -17.346 7.395 -7.266 1.00 59.66 82 GLY A N 1
ATOM 623 C CA . GLY A 1 82 ? -17.533 6.471 -8.391 1.00 59.66 82 GLY A CA 1
ATOM 624 C C . GLY A 1 82 ? -18.989 6.272 -8.831 1.00 59.66 82 GLY A C 1
ATOM 625 O O . GLY A 1 82 ? -19.227 5.695 -9.891 1.00 59.66 82 GLY A O 1
ATOM 626 N N . GLY A 1 83 ? -19.966 6.780 -8.071 1.00 50.34 83 GLY A N 1
ATOM 627 C CA . GLY A 1 83 ? -21.401 6.688 -8.377 1.00 50.34 83 GLY A CA 1
ATOM 628 C C . GLY A 1 83 ? -21.902 7.570 -9.532 1.00 50.34 83 GLY A C 1
ATOM 629 O O . GLY A 1 83 ? -23.078 7.504 -9.881 1.00 50.34 83 GLY A O 1
ATOM 630 N N . ALA A 1 84 ? -21.044 8.381 -10.160 1.00 46.81 84 ALA A N 1
ATOM 631 C CA . ALA A 1 84 ? -21.421 9.287 -11.248 1.00 46.81 84 ALA A CA 1
ATOM 632 C C . ALA A 1 84 ? -20.811 8.885 -12.604 1.00 46.81 84 ALA A C 1
ATOM 634 O O . ALA A 1 84 ? -20.024 9.638 -13.174 1.00 46.81 84 ALA A O 1
ATOM 635 N N . LYS A 1 85 ? -21.179 7.709 -13.135 1.00 49.19 85 LYS A N 1
ATOM 636 C CA . LYS A 1 85 ? -21.361 7.455 -14.586 1.00 49.19 85 LYS A CA 1
ATOM 637 C C . LYS A 1 85 ? -21.858 6.027 -14.838 1.00 49.19 85 LYS A C 1
ATOM 639 O O . LYS A 1 85 ? -21.101 5.121 -15.166 1.00 49.19 85 LYS A O 1
ATOM 644 N N . GLY A 1 86 ? -23.167 5.863 -14.712 1.00 50.03 86 GLY A N 1
ATOM 645 C CA . GLY A 1 86 ? -23.923 4.758 -15.291 1.00 50.03 86 GLY A CA 1
ATOM 646 C C . GLY A 1 86 ? -25.226 5.325 -15.840 1.00 50.03 86 GLY A C 1
ATOM 647 O O . GLY A 1 86 ? -26.228 5.345 -15.132 1.00 50.03 86 GLY A O 1
ATOM 648 N N . GLY A 1 87 ? -25.169 5.868 -17.053 1.00 34.81 87 GLY A N 1
ATOM 649 C CA . GLY A 1 87 ? -26.301 6.355 -17.837 1.00 34.81 87 GLY A CA 1
ATOM 650 C C . GLY A 1 87 ? -26.030 6.081 -19.302 1.00 34.81 87 GLY A C 1
ATOM 651 O O . GLY A 1 87 ? -24.878 6.350 -19.716 1.00 34.81 87 GLY A O 1
#

InterPro domains:
  IPR014884 ParB protein family, C-terminal [PF08775] (39-80)

Radius of gyration: 16.37 Å; Cα contacts (8 Å, |Δi|>4): 51; chains: 1; bounding box: 47×29×35 Å